Protein AF-A0A7S3LU37-F1 (afdb_monomer)

InterPro domains:
  IPR002680 Alternative oxidase [PF01786] (1-149)
  IPR002680 Alternative oxidase [PIRSF005229] (1-155)
  IPR002680 Alternative oxidase [PTHR31803] (1-165)
  IPR038659 Alternative oxidase superfamily [G3DSA:1.20.1260.140] (1-166)

Sequence (169 aa):
MVGGMVRHLNSLRRMKRDYGWIHTLLEEAENERMHLLTFLEYRQPSAMFRATVLLGQGVMFNSFLLAYMISPQFCHRFVGYLEEEAVKTYTRAVNDIDAGKLPSWEKMPVPAIGRKYWQLAEDSTMRDLLLAIRADEAHHREVNHVFGDFSRTRAEKGEETPNPFPPGY

Secondary structure (DSSP, 8-state):
-HHHHHHHHHHHHHT---TTHHHHHHHHHHHHHHHHHHHHHH-PPPHHHHHHHHHHHHHHHHHHHHHHHH-HHHHHHHHHHHHHHHHHHHHHHHHHHHTTS-TTTTTPBPPHHHHHHTT--TT-BHHHHHHHHHHHHHHHHHHHHHHHHHHHHTTTTT-----SSPTT-

Mean predicted aligned error: 3.94 Å

Nearest PDB structures (foldseek):
  3vv9-assembly1_A  TM=9.584E-01  e=3.367E-11  Trypanosoma brucei brucei
  6ixg-assembly1_A  TM=2.137E-01  e=7.105E+00  Homo sapiens

Structure (mmCIF, N/CA/C/O backbone):
data_AF-A0A7S3LU37-F1
#
_entry.id   AF-A0A7S3LU37-F1
#
loop_
_atom_site.group_PDB
_atom_site.id
_atom_site.type_symbol
_atom_site.label_atom_id
_atom_site.label_alt_id
_atom_site.label_comp_id
_atom_site.label_asym_id
_atom_site.label_entity_id
_atom_site.label_seq_id
_atom_site.pdbx_PDB_ins_code
_atom_site.Cartn_x
_atom_site.Cartn_y
_atom_site.Cartn_z
_atom_site.occupancy
_atom_site.B_iso_or_equiv
_atom_site.auth_seq_id
_a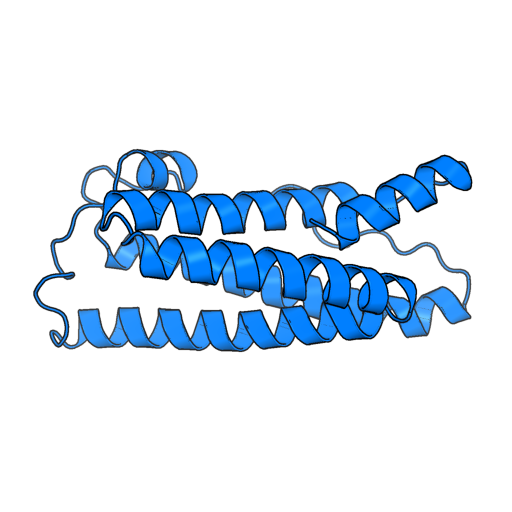tom_site.auth_comp_id
_atom_site.auth_asym_id
_atom_site.auth_atom_id
_atom_site.pdbx_PDB_model_num
ATOM 1 N N . MET A 1 1 ? 3.405 3.928 -6.533 1.00 96.19 1 MET A N 1
ATOM 2 C CA . MET A 1 1 ? 3.604 5.314 -7.061 1.00 96.19 1 MET A CA 1
ATOM 3 C C . MET A 1 1 ? 4.861 5.470 -7.925 1.00 96.19 1 MET A C 1
ATOM 5 O O . MET A 1 1 ? 4.733 5.633 -9.133 1.00 96.19 1 MET A O 1
ATOM 9 N N . VAL A 1 2 ? 6.077 5.427 -7.351 1.00 97.50 2 VAL A N 1
ATOM 10 C CA . VAL A 1 2 ? 7.342 5.664 -8.093 1.00 97.50 2 VAL A CA 1
ATOM 11 C C . VAL A 1 2 ? 7.486 4.745 -9.309 1.00 97.50 2 VAL A C 1
ATOM 13 O O . VAL A 1 2 ? 7.827 5.224 -10.388 1.00 97.50 2 VAL A O 1
ATOM 16 N N . GLY A 1 3 ? 7.166 3.454 -9.168 1.00 96.06 3 GLY A N 1
ATOM 17 C CA . GLY A 1 3 ? 7.200 2.519 -10.294 1.00 96.06 3 GLY A CA 1
ATOM 18 C C . GLY A 1 3 ? 6.272 2.940 -11.439 1.00 96.06 3 GLY A C 1
ATOM 19 O O . GLY A 1 3 ? 6.717 3.040 -12.581 1.00 96.06 3 GLY A O 1
ATOM 20 N N . GLY A 1 4 ? 5.023 3.308 -11.130 1.00 96.44 4 GLY A N 1
ATOM 21 C CA . GLY A 1 4 ? 4.070 3.845 -12.107 1.00 96.44 4 GLY A CA 1
ATOM 22 C C . GLY A 1 4 ? 4.592 5.105 -12.805 1.00 96.44 4 GLY A C 1
ATOM 23 O O . GLY A 1 4 ? 4.562 5.184 -14.031 1.00 96.44 4 GLY A O 1
ATOM 24 N N . MET A 1 5 ? 5.169 6.047 -12.050 1.00 98.12 5 MET A N 1
ATOM 25 C CA . MET A 1 5 ? 5.775 7.271 -12.593 1.00 98.12 5 MET A CA 1
ATOM 26 C C . MET A 1 5 ? 6.945 6.972 -13.546 1.00 98.12 5 MET A C 1
ATOM 28 O O . MET A 1 5 ? 6.981 7.480 -14.668 1.00 98.12 5 MET A O 1
ATOM 32 N N . VAL A 1 6 ? 7.904 6.137 -13.133 1.00 96.50 6 VAL A N 1
ATOM 33 C CA . VAL A 1 6 ? 9.084 5.805 -13.951 1.00 96.50 6 VAL A CA 1
ATOM 34 C C . VAL A 1 6 ? 8.671 5.084 -15.235 1.00 96.50 6 VAL A C 1
ATOM 36 O O . VAL A 1 6 ? 9.190 5.402 -16.311 1.00 96.50 6 VAL A O 1
ATOM 39 N N . ARG A 1 7 ? 7.719 4.148 -15.147 1.00 94.31 7 ARG A N 1
ATOM 40 C CA . ARG A 1 7 ? 7.170 3.432 -16.307 1.00 94.31 7 ARG A CA 1
ATOM 41 C C . ARG A 1 7 ? 6.400 4.354 -17.245 1.00 94.31 7 ARG A C 1
ATOM 43 O O . ARG A 1 7 ? 6.620 4.296 -18.452 1.00 94.31 7 ARG A O 1
ATOM 50 N N . HIS A 1 8 ? 5.590 5.260 -16.704 1.00 96.38 8 HIS A N 1
ATOM 51 C CA . HIS A 1 8 ? 4.877 6.276 -17.476 1.00 96.38 8 HIS A CA 1
ATOM 52 C C . HIS A 1 8 ? 5.840 7.140 -18.297 1.00 96.38 8 HIS A C 1
ATOM 54 O O . HIS A 1 8 ? 5.728 7.216 -19.521 1.00 96.38 8 HIS A O 1
ATOM 60 N N . LEU A 1 9 ? 6.873 7.696 -17.660 1.00 97.12 9 LEU A N 1
ATOM 61 C CA . LEU A 1 9 ? 7.893 8.486 -18.353 1.00 97.12 9 LEU A CA 1
ATOM 62 C C . LEU A 1 9 ? 8.711 7.653 -19.358 1.00 97.12 9 LEU A C 1
ATOM 64 O O . LEU A 1 9 ? 9.191 8.188 -20.359 1.00 97.12 9 LEU A O 1
ATOM 68 N N . ASN A 1 10 ? 8.906 6.352 -19.112 1.00 92.19 10 ASN A N 1
ATOM 69 C CA . ASN A 1 10 ? 9.567 5.441 -20.054 1.00 92.19 10 ASN A CA 1
ATOM 70 C C . ASN A 1 10 ? 8.712 5.200 -21.303 1.00 92.19 10 ASN A C 1
ATOM 72 O O . ASN A 1 10 ? 9.229 5.283 -22.417 1.00 92.19 10 ASN A O 1
ATOM 76 N N . SER A 1 11 ? 7.414 4.955 -21.112 1.00 93.00 11 SER A N 1
ATOM 77 C CA . SER A 1 11 ? 6.437 4.781 -22.187 1.00 93.00 11 SER A CA 1
ATOM 78 C C . SER A 1 11 ? 6.387 6.017 -23.084 1.00 93.00 11 SER A C 1
ATOM 80 O O . SER A 1 11 ? 6.539 5.881 -24.300 1.00 93.00 11 SER A O 1
ATOM 82 N N . LEU A 1 12 ? 6.303 7.213 -22.487 1.00 96.88 12 LEU A N 1
ATOM 83 C CA . LEU A 1 12 ? 6.305 8.480 -23.219 1.00 96.88 12 LEU A CA 1
ATOM 84 C C . LEU A 1 12 ? 7.591 8.673 -24.029 1.00 96.88 12 LEU A C 1
ATOM 86 O O . LEU A 1 12 ? 7.533 8.843 -25.241 1.00 96.88 12 LEU A O 1
ATOM 90 N N . ARG A 1 13 ? 8.773 8.588 -23.400 1.00 96.25 13 ARG A N 1
ATOM 91 C CA . ARG A 1 13 ? 10.041 8.896 -24.095 1.00 96.25 13 ARG A CA 1
ATOM 92 C C . ARG A 1 13 ? 10.415 7.892 -25.188 1.00 96.25 13 ARG A C 1
ATOM 94 O O . ARG A 1 13 ? 11.243 8.197 -26.037 1.00 96.25 13 ARG A O 1
ATOM 101 N N . ARG A 1 14 ? 9.860 6.676 -25.139 1.00 92.12 14 ARG A N 1
ATOM 102 C CA . ARG A 1 14 ? 10.112 5.613 -26.126 1.00 92.12 14 ARG A CA 1
ATOM 103 C C . ARG A 1 14 ? 8.966 5.430 -27.114 1.00 92.12 14 ARG A C 1
ATOM 105 O O . ARG A 1 14 ? 9.123 4.632 -28.032 1.00 92.12 14 ARG A O 1
ATOM 112 N N . MET A 1 15 ? 7.838 6.114 -26.914 1.00 94.00 15 MET A N 1
ATOM 113 C CA . MET A 1 15 ? 6.612 5.948 -27.700 1.00 94.00 15 MET A CA 1
ATOM 114 C C . MET A 1 15 ? 6.137 4.483 -27.749 1.00 94.00 15 MET A C 1
ATOM 116 O O . MET A 1 15 ? 5.761 3.970 -28.801 1.00 94.00 15 MET A O 1
ATOM 120 N N . LYS A 1 16 ? 6.192 3.781 -26.606 1.00 90.25 16 LYS A N 1
ATOM 121 C CA . LYS A 1 16 ? 5.830 2.355 -26.485 1.00 90.25 16 LYS A CA 1
ATOM 122 C C . LYS A 1 16 ? 4.665 2.142 -25.527 1.00 90.25 16 LYS A C 1
ATOM 124 O O . LYS A 1 16 ? 4.529 2.861 -24.540 1.00 90.25 16 LYS A O 1
ATOM 129 N N . ARG A 1 17 ? 3.854 1.114 -25.795 1.00 90.19 17 ARG A N 1
ATOM 130 C CA . ARG A 1 17 ? 2.811 0.636 -24.876 1.00 90.19 17 ARG A CA 1
ATOM 131 C C . ARG A 1 17 ? 3.437 0.120 -23.575 1.00 90.19 17 ARG A C 1
ATOM 133 O O . ARG A 1 17 ? 4.532 -0.435 -23.586 1.00 90.19 17 ARG A O 1
ATOM 140 N N . ASP A 1 18 ? 2.721 0.304 -22.469 1.00 91.19 18 ASP A N 1
ATOM 141 C CA . ASP A 1 18 ? 3.116 -0.193 -21.144 1.00 91.19 18 ASP A CA 1
ATOM 142 C C . ASP A 1 18 ? 2.468 -1.541 -20.778 1.00 91.19 18 ASP A C 1
ATOM 144 O O . ASP A 1 18 ? 3.021 -2.279 -19.969 1.00 91.19 18 ASP A O 1
ATOM 148 N N . TYR A 1 19 ? 1.344 -1.878 -21.418 1.00 90.50 19 TYR A N 1
ATOM 149 C CA . TYR A 1 19 ? 0.577 -3.111 -21.201 1.00 90.50 19 TYR A CA 1
ATOM 150 C C . TYR A 1 19 ? -0.019 -3.272 -19.789 1.00 90.50 19 TYR A C 1
ATOM 152 O O . TYR A 1 19 ? -0.116 -4.386 -19.285 1.00 90.50 19 TYR A O 1
ATOM 160 N N . GLY A 1 20 ? -0.463 -2.166 -19.180 1.00 92.00 20 GLY A N 1
ATOM 161 C CA . GLY A 1 20 ? -1.366 -2.171 -18.019 1.00 92.00 20 GLY A CA 1
ATOM 162 C C . GLY A 1 20 ? -0.698 -2.026 -16.651 1.00 92.00 20 GLY A C 1
ATOM 163 O O . GLY A 1 20 ? -1.395 -1.884 -15.653 1.00 92.00 20 GLY A O 1
ATOM 164 N N . TRP A 1 21 ? 0.630 -2.002 -16.579 1.00 93.31 21 TRP A N 1
ATOM 165 C CA . TRP A 1 21 ? 1.363 -1.913 -15.314 1.00 93.31 21 TRP A CA 1
ATOM 166 C C . TRP A 1 21 ? 1.276 -0.539 -14.646 1.00 93.31 21 TRP A C 1
ATOM 168 O O . TRP A 1 21 ? 1.235 -0.457 -13.423 1.00 93.31 21 TRP A O 1
ATOM 178 N N . ILE A 1 22 ? 1.243 0.552 -15.418 1.00 94.62 22 ILE A N 1
ATOM 179 C CA . ILE A 1 22 ? 1.121 1.910 -14.868 1.00 94.62 22 ILE A CA 1
ATOM 180 C C . ILE A 1 22 ? -0.163 2.034 -14.049 1.00 94.62 22 ILE A C 1
ATOM 182 O O . ILE A 1 22 ? -0.109 2.590 -12.959 1.00 94.62 22 ILE A O 1
ATOM 186 N N . HIS A 1 23 ? -1.289 1.517 -14.553 1.00 94.69 23 HIS A N 1
ATOM 187 C CA . HIS A 1 23 ? -2.569 1.596 -13.849 1.00 94.69 23 HIS A CA 1
ATOM 188 C C . HIS A 1 23 ? -2.494 0.871 -12.507 1.00 94.69 23 HIS A C 1
ATOM 190 O O . HIS A 1 23 ? -2.684 1.502 -11.477 1.00 94.69 23 HIS A O 1
ATOM 196 N N . THR A 1 24 ? -2.104 -0.405 -12.515 1.00 95.44 24 THR A N 1
ATOM 197 C CA . THR A 1 24 ? -1.994 -1.225 -11.301 1.00 95.44 24 THR A CA 1
ATOM 198 C C . THR A 1 24 ? -1.070 -0.601 -10.252 1.00 95.44 24 THR A C 1
ATOM 200 O O . THR A 1 24 ? -1.433 -0.523 -9.089 1.00 95.44 24 THR A O 1
ATOM 203 N N . LEU A 1 25 ? 0.090 -0.054 -10.641 1.00 96.12 25 LEU A N 1
ATOM 204 C CA . LEU A 1 25 ? 1.022 0.568 -9.683 1.00 96.12 25 LEU A CA 1
ATOM 205 C C . LEU A 1 25 ? 0.568 1.932 -9.132 1.00 96.12 25 LEU A C 1
ATOM 207 O O . LEU A 1 25 ? 1.154 2.441 -8.164 1.00 96.12 25 LEU A O 1
ATOM 211 N N . LEU A 1 26 ? -0.373 2.592 -9.807 1.00 97.00 26 LEU A N 1
ATOM 212 C CA . LEU A 1 26 ? -1.007 3.815 -9.316 1.00 97.00 26 LEU A CA 1
ATOM 213 C C . LEU A 1 26 ? -2.229 3.489 -8.457 1.00 97.00 26 LEU A C 1
ATOM 215 O O . LEU A 1 26 ? -2.436 4.167 -7.457 1.00 97.00 26 LEU A O 1
ATOM 219 N N . GLU A 1 27 ? -2.966 2.439 -8.809 1.00 96.25 27 GLU A N 1
ATOM 220 C CA . GLU A 1 27 ? -4.076 1.880 -8.036 1.00 96.25 27 GLU A CA 1
ATOM 221 C C . GLU A 1 27 ? -3.603 1.354 -6.676 1.00 96.25 27 GLU A C 1
ATOM 223 O O . GLU A 1 27 ? -4.127 1.797 -5.663 1.00 96.25 27 GLU A O 1
ATOM 228 N N . GLU A 1 28 ? -2.525 0.563 -6.630 1.00 97.44 28 GLU A N 1
ATOM 229 C CA . GLU A 1 28 ? -1.854 0.150 -5.383 1.00 97.44 28 GLU A CA 1
ATOM 230 C C . GLU A 1 28 ? -1.499 1.371 -4.518 1.00 97.44 28 GLU A C 1
ATOM 232 O O . GLU A 1 28 ? -1.827 1.455 -3.340 1.00 97.44 28 GLU A O 1
ATOM 237 N N . ALA A 1 29 ? -0.903 2.405 -5.122 1.00 98.12 29 ALA A N 1
ATOM 238 C CA . ALA A 1 29 ? -0.531 3.615 -4.388 1.00 98.12 29 ALA A CA 1
ATOM 239 C C . ALA A 1 29 ? -1.734 4.392 -3.835 1.00 98.12 29 ALA A C 1
ATOM 241 O O . ALA A 1 29 ? -1.614 5.100 -2.832 1.00 98.12 29 ALA A O 1
ATOM 242 N N . GLU A 1 30 ? -2.866 4.336 -4.533 1.00 97.81 30 GLU A N 1
ATOM 243 C CA . GLU A 1 30 ? -4.117 4.906 -4.062 1.00 97.81 30 GLU A CA 1
ATOM 244 C C . GLU A 1 30 ? -4.709 4.069 -2.930 1.00 97.81 30 GLU A C 1
ATOM 246 O O . GLU A 1 30 ? -5.120 4.651 -1.926 1.00 97.81 30 GLU A O 1
ATOM 251 N N . ASN A 1 31 ? -4.702 2.745 -3.064 1.00 97.94 31 ASN A N 1
ATOM 252 C CA . ASN A 1 31 ? -5.198 1.810 -2.065 1.00 97.94 31 ASN A CA 1
ATOM 253 C C . ASN A 1 31 ? -4.458 1.977 -0.724 1.00 97.94 31 ASN A C 1
ATOM 255 O O . ASN A 1 31 ? -5.090 2.294 0.283 1.00 97.94 31 ASN A O 1
ATOM 259 N N . GLU A 1 32 ? -3.124 1.981 -0.739 1.00 98.44 32 GLU A N 1
ATOM 260 C CA . GLU A 1 32 ? -2.277 2.265 0.434 1.00 98.44 32 GLU A CA 1
ATOM 261 C C . GLU A 1 32 ? -2.599 3.622 1.089 1.00 98.44 32 GLU A C 1
ATOM 263 O O . GLU A 1 32 ? -2.661 3.792 2.313 1.00 98.44 32 GLU A O 1
ATOM 268 N N . ARG A 1 33 ? -2.866 4.647 0.269 1.00 98.38 33 ARG A N 1
ATOM 269 C CA . ARG A 1 33 ? -3.284 5.964 0.773 1.00 98.38 33 ARG A CA 1
ATOM 270 C C . ARG A 1 33 ? -4.662 5.891 1.435 1.00 98.38 33 ARG A C 1
ATOM 272 O O . ARG A 1 33 ? -4.901 6.616 2.403 1.00 98.38 33 ARG A O 1
ATOM 279 N N . MET A 1 34 ? -5.569 5.059 0.933 1.00 98.50 34 MET A N 1
ATOM 280 C CA . MET A 1 34 ? -6.887 4.851 1.532 1.00 98.50 34 MET A CA 1
ATOM 281 C C . MET A 1 34 ? -6.809 4.101 2.863 1.00 98.50 34 MET A C 1
ATOM 283 O O . MET A 1 34 ? -7.582 4.435 3.768 1.00 98.50 34 MET A O 1
ATOM 287 N N . HIS A 1 35 ? -5.835 3.204 3.052 1.00 98.50 35 HIS A N 1
ATOM 288 C CA . HIS A 1 35 ? -5.531 2.626 4.369 1.00 98.50 35 HIS A CA 1
ATOM 289 C C . HIS A 1 35 ? -5.154 3.729 5.356 1.00 98.50 35 HIS A C 1
ATOM 291 O O . HIS A 1 35 ? -5.800 3.887 6.394 1.00 98.50 35 HIS A O 1
ATOM 297 N N . LEU A 1 36 ? -4.168 4.561 4.995 1.00 98.12 36 LEU A N 1
ATOM 298 C CA . LEU A 1 36 ? -3.715 5.682 5.822 1.00 98.12 36 LEU A CA 1
ATOM 299 C C . LEU A 1 36 ? -4.872 6.612 6.204 1.00 98.12 36 LEU A C 1
ATOM 301 O O . LEU A 1 36 ? -5.053 6.921 7.382 1.00 98.12 36 LEU A O 1
ATOM 305 N N . LEU A 1 37 ? -5.649 7.077 5.221 1.00 98.12 37 LEU A N 1
ATOM 306 C CA . LEU A 1 37 ? -6.750 8.007 5.474 1.00 98.12 37 LEU A CA 1
ATOM 307 C C . LEU A 1 37 ? -7.838 7.386 6.353 1.00 98.12 37 LEU A C 1
ATOM 309 O O . LEU A 1 37 ? -8.399 8.082 7.195 1.00 98.12 37 LEU A O 1
ATOM 313 N N . THR A 1 38 ? -8.095 6.085 6.215 1.00 98.38 38 THR A N 1
ATOM 314 C CA . THR A 1 38 ? -9.034 5.377 7.090 1.00 98.38 38 THR A CA 1
ATOM 315 C C . THR A 1 38 ? -8.518 5.311 8.525 1.00 98.38 38 THR A C 1
ATOM 317 O O . THR A 1 38 ? -9.268 5.601 9.456 1.00 98.38 38 THR A O 1
ATOM 320 N N . PHE A 1 39 ? -7.233 5.013 8.735 1.00 98.06 39 PHE A N 1
ATOM 321 C CA . PHE A 1 39 ? -6.666 4.960 10.085 1.00 98.06 39 PHE A CA 1
ATOM 322 C C . PHE A 1 39 ? -6.550 6.333 10.766 1.00 98.06 39 PHE A C 1
ATOM 324 O O . PHE A 1 39 ? -6.640 6.420 11.995 1.00 98.06 39 PHE A O 1
ATOM 331 N N . LEU A 1 40 ? -6.426 7.419 9.999 1.00 97.50 40 LEU A N 1
ATOM 332 C CA . LEU A 1 40 ? -6.427 8.783 10.540 1.00 97.50 40 LEU A CA 1
ATOM 333 C C . LEU A 1 40 ? -7.766 9.180 11.180 1.00 97.50 40 LEU A C 1
ATOM 335 O O . LEU A 1 40 ? -7.764 9.965 12.133 1.00 97.50 40 LEU A O 1
ATOM 339 N N . GLU A 1 41 ? -8.886 8.614 10.722 1.00 97.50 41 GLU A N 1
ATOM 340 C CA . GLU A 1 41 ? -10.202 8.835 11.339 1.00 97.50 41 GLU A CA 1
ATOM 341 C C . GLU A 1 41 ? -10.284 8.244 12.754 1.00 97.50 41 GLU A C 1
ATOM 343 O O . GLU A 1 41 ? -10.987 8.778 13.610 1.00 97.50 41 GLU A O 1
ATOM 348 N N . TYR A 1 42 ? -9.517 7.188 13.046 1.00 96.38 42 TYR A N 1
ATOM 349 C CA . TYR A 1 42 ? -9.434 6.629 14.397 1.00 96.38 42 TYR A CA 1
ATOM 350 C C . TYR A 1 42 ? -8.504 7.427 15.309 1.00 96.38 42 TYR A C 1
ATOM 352 O O . TYR A 1 42 ? -8.775 7.583 16.503 1.00 96.38 42 TYR A O 1
ATOM 360 N N . ARG A 1 43 ? -7.378 7.919 14.779 1.00 95.88 43 ARG A N 1
ATOM 361 C CA . ARG A 1 43 ? -6.398 8.647 15.588 1.00 95.88 43 ARG A CA 1
ATOM 362 C C . ARG A 1 43 ? -5.619 9.673 14.777 1.00 95.88 43 ARG A C 1
ATOM 364 O O . ARG A 1 43 ? -4.782 9.343 13.945 1.00 95.88 43 ARG A O 1
ATOM 371 N N . GLN A 1 44 ? -5.777 10.937 15.164 1.00 96.38 44 GLN A N 1
ATOM 372 C CA . GLN A 1 44 ? -4.959 12.023 14.628 1.00 96.38 44 GLN A CA 1
ATOM 373 C C . GLN A 1 44 ? -3.510 11.966 15.153 1.00 96.38 44 GLN A C 1
ATOM 375 O O . GLN A 1 44 ? -3.303 11.859 16.366 1.00 96.38 44 GLN A O 1
ATOM 380 N N . PRO A 1 45 ? -2.489 12.064 14.288 1.00 96.69 45 PRO A N 1
ATOM 381 C CA . PRO A 1 45 ? -1.095 11.940 14.689 1.00 96.69 45 PRO A CA 1
ATOM 382 C C . PRO A 1 45 ? -0.583 13.191 15.410 1.00 96.69 45 PRO A C 1
ATOM 384 O O . PRO A 1 45 ? -1.015 14.313 15.143 1.00 96.69 45 PRO A O 1
ATOM 387 N N . SER A 1 46 ? 0.402 13.010 16.292 1.00 97.88 46 SER A N 1
ATOM 388 C CA . SER A 1 46 ? 1.107 14.123 16.938 1.00 97.88 46 SER A CA 1
ATOM 389 C C . SER A 1 46 ? 2.014 14.871 15.952 1.00 97.88 46 SER A C 1
ATOM 391 O O . SER A 1 46 ? 2.400 14.338 14.910 1.00 97.88 46 SER A O 1
ATOM 393 N N . ALA A 1 47 ? 2.416 16.100 16.293 1.00 98.12 47 ALA A N 1
ATOM 394 C CA . ALA A 1 47 ? 3.368 16.870 15.486 1.00 98.12 47 ALA A CA 1
ATOM 395 C C . ALA A 1 47 ? 4.699 16.122 15.281 1.00 98.12 47 ALA A C 1
ATOM 397 O O . ALA A 1 47 ? 5.236 16.117 14.176 1.00 98.12 47 ALA A O 1
ATOM 398 N N . MET A 1 48 ? 5.181 15.427 16.318 1.00 98.00 48 MET A N 1
ATOM 399 C CA . MET A 1 48 ? 6.377 14.586 16.238 1.00 98.00 48 MET A CA 1
ATOM 400 C C . MET A 1 48 ? 6.202 13.458 15.216 1.00 98.00 48 MET A C 1
ATOM 402 O O . MET A 1 48 ? 7.047 13.298 14.343 1.00 98.00 48 MET A O 1
ATOM 406 N N . PHE A 1 49 ? 5.084 12.725 15.267 1.00 97.38 49 PHE A N 1
ATOM 407 C CA . PHE A 1 49 ? 4.817 11.654 14.306 1.00 97.38 49 PHE A CA 1
ATOM 408 C C . PHE A 1 49 ? 4.737 12.189 12.871 1.00 97.38 49 PHE A C 1
ATOM 410 O O . PHE A 1 49 ? 5.335 11.621 11.962 1.00 97.38 49 PHE A O 1
ATOM 417 N N . ARG A 1 50 ? 4.065 13.329 12.661 1.00 97.88 50 ARG A N 1
ATOM 418 C CA . ARG A 1 50 ? 3.987 13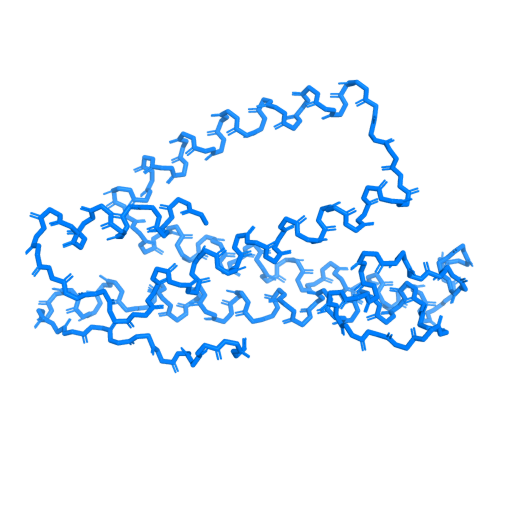.985 11.343 1.00 97.88 50 ARG A CA 1
ATOM 419 C C . ARG A 1 50 ? 5.369 14.384 10.815 1.00 97.88 50 ARG A C 1
ATOM 421 O O . ARG A 1 50 ? 5.630 14.208 9.629 1.00 97.88 50 ARG A O 1
ATOM 428 N N . ALA A 1 51 ? 6.257 14.880 11.680 1.00 98.25 51 ALA A N 1
ATOM 429 C CA . ALA A 1 51 ? 7.637 15.186 11.310 1.00 98.25 51 ALA A CA 1
ATOM 430 C C . ALA A 1 51 ? 8.417 13.920 10.913 1.00 98.25 51 ALA A C 1
ATOM 432 O O . ALA A 1 51 ? 9.131 13.935 9.911 1.00 98.25 51 ALA A O 1
ATOM 433 N N . THR A 1 52 ? 8.233 12.808 11.635 1.00 98.31 52 THR A N 1
ATOM 434 C CA . THR A 1 52 ? 8.822 11.509 11.273 1.00 98.31 52 THR A CA 1
ATOM 435 C C . THR A 1 52 ? 8.318 11.011 9.921 1.00 98.31 52 THR A C 1
ATOM 437 O O . THR A 1 52 ? 9.126 10.562 9.115 1.00 98.31 52 THR A O 1
ATOM 440 N N . VAL A 1 53 ? 7.018 11.134 9.633 1.00 97.75 53 VAL A N 1
ATOM 441 C CA . VAL A 1 53 ? 6.453 10.776 8.320 1.00 97.75 53 VAL A CA 1
ATOM 442 C C . VAL A 1 53 ? 7.065 11.631 7.210 1.00 97.75 53 VAL A C 1
ATOM 444 O O . VAL A 1 53 ? 7.465 11.089 6.186 1.00 97.75 53 VAL A O 1
ATOM 447 N N . LEU A 1 54 ? 7.211 12.946 7.417 1.00 98.31 54 LEU A N 1
ATOM 448 C CA . LEU A 1 54 ? 7.830 13.837 6.429 1.00 98.31 54 LEU A CA 1
ATOM 449 C C . LEU A 1 54 ? 9.293 13.460 6.149 1.00 98.31 54 LEU A C 1
ATOM 451 O O . LEU A 1 54 ? 9.705 13.397 4.990 1.00 98.31 54 LEU A O 1
ATOM 455 N N . LEU A 1 55 ? 10.068 13.173 7.199 1.00 98.25 55 LEU A N 1
ATOM 456 C CA . LEU A 1 55 ? 11.450 12.713 7.066 1.00 98.25 55 LEU A CA 1
ATOM 457 C C . LEU A 1 55 ? 11.519 11.356 6.352 1.00 98.25 55 LEU A C 1
ATOM 459 O O . LEU A 1 55 ? 12.294 11.194 5.411 1.00 98.25 55 LEU A O 1
ATOM 463 N N . GLY A 1 56 ? 10.683 10.404 6.773 1.00 98.12 56 GLY A N 1
ATOM 464 C CA . GLY A 1 56 ? 10.578 9.077 6.173 1.00 98.12 56 GLY A CA 1
ATOM 465 C C . GLY A 1 56 ? 10.227 9.155 4.691 1.00 98.12 56 GLY A C 1
ATOM 466 O O . GLY A 1 56 ? 10.895 8.523 3.881 1.00 98.12 56 GLY A O 1
ATOM 467 N N . GLN A 1 57 ? 9.267 10.002 4.313 1.00 98.06 57 GLN A N 1
ATOM 468 C CA . GLN A 1 57 ? 8.918 10.258 2.917 1.00 98.06 57 GLN A CA 1
ATOM 469 C C . GLN A 1 57 ? 10.105 10.835 2.140 1.00 98.06 57 GLN A C 1
ATOM 471 O O . GLN A 1 57 ? 10.398 10.361 1.045 1.00 98.06 57 GLN A O 1
ATOM 476 N N . GLY A 1 58 ? 10.816 11.818 2.702 1.00 97.69 58 GLY A N 1
ATOM 477 C CA . GLY A 1 58 ? 12.002 12.405 2.075 1.00 97.69 58 GLY A CA 1
ATOM 478 C C . GLY A 1 58 ? 13.097 11.372 1.798 1.00 97.69 58 GLY A C 1
ATOM 479 O O . GLY A 1 58 ? 13.653 11.348 0.702 1.00 97.69 58 GLY A O 1
ATOM 480 N N . VAL A 1 59 ? 13.375 10.483 2.752 1.00 98.31 59 VAL A N 1
ATOM 481 C CA . VAL A 1 59 ? 14.383 9.425 2.587 1.00 98.31 59 VAL A CA 1
ATOM 482 C C . VAL A 1 59 ? 13.891 8.336 1.634 1.00 98.31 59 VAL A C 1
ATOM 484 O O . VAL A 1 59 ? 14.559 8.055 0.640 1.00 98.31 59 VAL A O 1
ATOM 487 N N . MET A 1 60 ? 12.721 7.750 1.903 1.00 97.75 60 MET A N 1
ATOM 488 C CA . MET A 1 60 ? 12.202 6.591 1.172 1.00 97.75 60 MET A CA 1
ATOM 489 C C . MET A 1 60 ? 11.847 6.917 -0.274 1.00 97.75 60 MET A C 1
ATOM 491 O O . MET A 1 60 ? 12.156 6.125 -1.155 1.00 97.75 60 MET A O 1
ATOM 495 N N . PHE A 1 61 ? 11.249 8.079 -0.558 1.00 98.25 61 PHE A N 1
ATOM 496 C CA . PHE A 1 61 ? 10.926 8.453 -1.937 1.00 98.25 61 PHE A CA 1
ATOM 497 C C . PHE A 1 61 ? 12.190 8.538 -2.798 1.00 98.25 61 PHE A C 1
ATOM 499 O O . PHE A 1 61 ? 12.248 7.951 -3.878 1.00 98.25 61 PHE A O 1
ATOM 506 N N . ASN A 1 62 ? 13.217 9.241 -2.309 1.00 98.19 62 ASN A N 1
ATOM 507 C CA . ASN A 1 62 ? 14.452 9.448 -3.059 1.00 98.19 62 ASN A CA 1
ATOM 508 C C . ASN A 1 62 ? 15.272 8.156 -3.180 1.00 98.19 62 ASN A C 1
ATOM 510 O O . ASN A 1 62 ? 15.741 7.836 -4.273 1.00 98.19 62 ASN A O 1
ATOM 514 N N . SER A 1 63 ? 15.419 7.387 -2.095 1.00 98.12 63 SER A N 1
ATOM 515 C CA . SER A 1 63 ? 16.157 6.120 -2.132 1.00 98.12 63 SER A CA 1
ATOM 516 C C . SER A 1 63 ? 15.465 5.088 -3.023 1.00 98.12 63 SER A C 1
ATOM 518 O O . SER A 1 63 ? 16.127 4.454 -3.844 1.00 98.12 63 SER A O 1
ATOM 520 N N . PHE A 1 64 ? 14.136 4.970 -2.939 1.00 97.88 64 PHE A N 1
ATOM 521 C CA . PHE A 1 64 ? 13.367 4.039 -3.756 1.00 97.88 64 PHE A CA 1
ATOM 522 C C . PHE A 1 64 ? 13.335 4.459 -5.227 1.00 97.88 64 PHE A C 1
ATOM 524 O O . PHE A 1 64 ? 13.432 3.600 -6.094 1.00 97.88 64 PHE A O 1
ATOM 531 N N . LEU A 1 65 ? 13.278 5.760 -5.542 1.00 98.25 65 LEU A N 1
ATOM 532 C CA . LEU A 1 65 ? 13.413 6.255 -6.918 1.00 98.25 65 LEU A CA 1
ATOM 533 C C . LEU A 1 65 ? 14.763 5.876 -7.532 1.00 98.25 65 LEU A C 1
ATOM 535 O O . LEU A 1 65 ? 14.799 5.343 -8.642 1.00 98.25 65 LEU A O 1
ATOM 539 N N . LEU A 1 66 ? 15.862 6.117 -6.813 1.00 98.00 66 LEU A N 1
ATOM 540 C CA . LEU A 1 66 ? 17.199 5.727 -7.263 1.00 98.00 66 LEU A CA 1
ATOM 541 C C . LEU A 1 66 ? 17.302 4.207 -7.435 1.00 98.00 66 LEU A C 1
ATOM 543 O O . LEU A 1 66 ? 17.748 3.739 -8.483 1.00 98.00 66 LEU A O 1
ATOM 547 N N . ALA A 1 67 ? 16.824 3.437 -6.455 1.00 97.44 67 ALA A N 1
ATOM 548 C CA . ALA A 1 67 ? 16.809 1.981 -6.521 1.00 97.44 67 ALA A CA 1
ATOM 549 C C . ALA A 1 67 ? 15.979 1.468 -7.707 1.00 97.44 67 ALA A C 1
ATOM 551 O O . ALA A 1 67 ? 16.445 0.591 -8.427 1.00 97.44 67 ALA A O 1
ATOM 552 N N . TYR A 1 68 ? 14.808 2.053 -7.978 1.00 96.06 68 TYR A N 1
ATOM 553 C CA . TYR A 1 68 ? 13.930 1.633 -9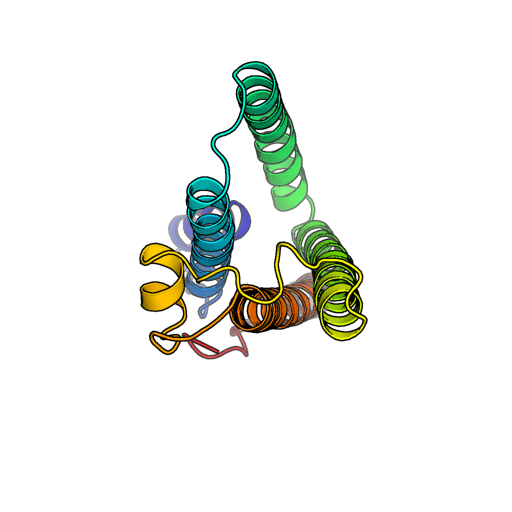.072 1.00 96.06 68 TYR A CA 1
ATOM 554 C C . TYR A 1 68 ? 14.539 1.938 -10.444 1.00 96.06 68 TYR A C 1
ATOM 556 O O . TYR A 1 68 ? 14.357 1.171 -11.384 1.00 96.06 68 TYR A O 1
ATOM 564 N N . MET A 1 69 ? 15.296 3.032 -10.580 1.00 93.00 69 MET A N 1
ATOM 565 C CA . MET A 1 69 ? 16.034 3.317 -11.817 1.00 93.00 69 MET A CA 1
ATOM 566 C C . MET A 1 69 ? 17.183 2.329 -12.064 1.00 93.00 69 MET A C 1
ATOM 568 O O . MET A 1 69 ? 17.495 2.059 -13.222 1.00 93.00 69 MET A O 1
ATOM 572 N N . ILE A 1 70 ? 17.796 1.795 -11.002 1.00 94.25 70 ILE A N 1
ATOM 573 C CA . ILE A 1 70 ? 18.899 0.824 -11.087 1.00 94.25 70 ILE A CA 1
ATOM 574 C C . ILE A 1 70 ? 18.365 -0.601 -11.282 1.00 94.25 70 ILE A C 1
ATOM 576 O O . ILE A 1 70 ? 18.833 -1.329 -12.153 1.00 94.25 70 ILE A O 1
ATOM 580 N N . SER A 1 71 ? 17.394 -1.011 -10.465 1.00 93.94 71 SER A N 1
ATOM 581 C CA . SER A 1 71 ? 16.828 -2.357 -10.447 1.00 93.94 71 SER A CA 1
ATOM 582 C C . SER A 1 71 ? 15.351 -2.333 -10.026 1.00 93.94 71 SER A C 1
ATOM 584 O O . SER A 1 71 ? 15.029 -2.496 -8.844 1.00 93.94 71 SER A O 1
ATOM 586 N N . PRO A 1 72 ? 14.420 -2.209 -10.993 1.00 93.38 72 PRO A N 1
ATOM 587 C CA . PRO A 1 72 ? 12.990 -2.385 -10.739 1.00 93.38 72 PRO A CA 1
ATOM 588 C C . PRO A 1 72 ? 12.681 -3.746 -10.105 1.00 93.38 72 PRO A C 1
ATOM 590 O O . PRO A 1 72 ? 11.788 -3.853 -9.270 1.00 93.38 72 PRO A O 1
ATOM 593 N N . GLN A 1 73 ? 13.452 -4.777 -10.472 1.00 91.94 73 GLN A N 1
ATOM 594 C CA . GLN A 1 73 ? 13.314 -6.130 -9.939 1.00 91.94 73 GLN A CA 1
ATOM 595 C C . GLN A 1 73 ? 13.460 -6.160 -8.421 1.00 91.94 73 GLN A C 1
ATOM 597 O O . GLN A 1 73 ? 12.630 -6.735 -7.717 1.00 91.94 73 GLN A O 1
ATOM 602 N N . PHE A 1 74 ? 14.543 -5.551 -7.932 1.00 95.00 74 PHE A N 1
ATOM 603 C CA . PHE A 1 74 ? 14.826 -5.480 -6.510 1.00 95.00 74 PHE A CA 1
ATOM 604 C C . PHE A 1 74 ? 13.697 -4.752 -5.786 1.00 95.00 74 PHE A C 1
ATOM 606 O O . PHE A 1 74 ? 13.202 -5.260 -4.788 1.00 95.00 74 PHE A O 1
ATOM 613 N N . CYS A 1 75 ? 13.246 -3.616 -6.321 1.00 97.31 75 CYS A N 1
ATOM 614 C CA . CYS A 1 75 ? 12.153 -2.845 -5.740 1.00 97.31 75 CYS A CA 1
ATOM 615 C C . CYS A 1 75 ? 10.851 -3.645 -5.640 1.00 97.31 75 CYS A C 1
ATOM 617 O O . CYS A 1 75 ? 10.246 -3.662 -4.575 1.00 97.31 75 CYS A O 1
ATOM 619 N N . HIS A 1 76 ? 10.441 -4.337 -6.705 1.00 97.00 76 HIS A N 1
ATOM 620 C CA . HIS A 1 76 ? 9.230 -5.161 -6.677 1.00 97.00 76 HIS A CA 1
ATOM 621 C C . HIS A 1 76 ? 9.368 -6.350 -5.723 1.00 97.00 76 HIS A C 1
ATOM 623 O O . HIS A 1 76 ? 8.456 -6.638 -4.957 1.00 97.00 76 HIS A O 1
ATOM 629 N N . ARG A 1 77 ? 10.533 -7.006 -5.672 1.00 97.12 77 ARG A N 1
ATOM 630 C CA . ARG A 1 77 ? 10.761 -8.078 -4.694 1.00 97.12 77 ARG A CA 1
ATOM 631 C C . ARG A 1 77 ? 10.755 -7.558 -3.254 1.00 97.12 77 ARG A C 1
ATOM 633 O O . ARG A 1 77 ? 10.205 -8.219 -2.382 1.00 97.12 77 ARG A O 1
ATOM 640 N N . PHE A 1 78 ? 11.352 -6.393 -3.022 1.00 98.12 78 PHE A N 1
ATOM 641 C CA . PHE A 1 78 ? 11.371 -5.725 -1.726 1.00 98.12 78 PHE A CA 1
ATOM 642 C C . PHE A 1 78 ? 9.956 -5.379 -1.254 1.00 98.12 78 PHE A C 1
ATOM 644 O O . PHE A 1 78 ? 9.611 -5.733 -0.134 1.00 98.12 78 PHE A O 1
ATOM 651 N N . VAL A 1 79 ? 9.133 -4.764 -2.113 1.00 98.44 79 VAL A N 1
ATOM 652 C CA . VAL A 1 79 ? 7.724 -4.471 -1.799 1.00 98.44 79 VAL A CA 1
ATOM 653 C C . VAL A 1 79 ? 6.953 -5.762 -1.539 1.00 98.44 79 VAL A C 1
ATOM 655 O O . VAL A 1 79 ? 6.337 -5.872 -0.493 1.00 98.44 79 VAL A O 1
ATOM 658 N N . GLY A 1 80 ? 7.090 -6.793 -2.381 1.00 98.25 80 GLY A N 1
ATOM 659 C CA . GLY A 1 80 ? 6.436 -8.087 -2.136 1.00 98.25 80 GLY A CA 1
ATOM 660 C C . GLY A 1 80 ? 6.728 -8.661 -0.740 1.00 98.25 80 GLY A C 1
ATOM 661 O O . GLY A 1 80 ? 5.816 -9.121 -0.059 1.00 98.25 80 GLY A O 1
ATOM 662 N N . TYR A 1 81 ? 7.972 -8.546 -0.260 1.00 98.69 81 TYR A N 1
ATOM 663 C CA . TYR A 1 81 ? 8.318 -8.944 1.109 1.00 98.69 81 TYR A CA 1
ATOM 664 C C . TYR A 1 81 ? 7.770 -8.011 2.200 1.00 98.69 81 TYR A C 1
ATOM 666 O O . TYR A 1 81 ? 7.477 -8.493 3.292 1.00 98.69 81 TYR A O 1
ATOM 674 N N . LEU A 1 82 ? 7.617 -6.707 1.943 1.00 98.56 82 LEU A N 1
ATOM 675 C CA . LEU A 1 82 ? 6.900 -5.822 2.869 1.00 98.56 82 LEU A CA 1
ATOM 676 C C . LEU A 1 82 ? 5.443 -6.266 3.014 1.00 98.56 82 LEU A C 1
ATOM 678 O O . LEU A 1 82 ? 4.961 -6.396 4.139 1.00 98.56 82 LEU A O 1
ATOM 682 N N . GLU A 1 83 ? 4.795 -6.608 1.904 1.00 98.50 83 GLU A N 1
ATOM 683 C CA . GLU A 1 83 ? 3.396 -7.030 1.924 1.00 98.50 83 GLU A CA 1
ATOM 684 C C . GLU A 1 83 ? 3.199 -8.418 2.543 1.00 98.50 83 GLU A C 1
ATOM 686 O O . GLU A 1 83 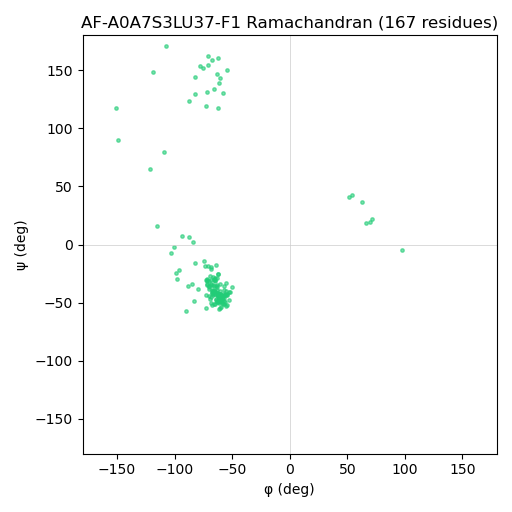? 2.192 -8.679 3.203 1.00 98.50 83 GLU A O 1
ATOM 691 N N . GLU A 1 84 ? 4.186 -9.316 2.448 1.00 98.69 84 GLU A N 1
ATOM 692 C CA . GLU A 1 84 ? 4.193 -10.536 3.264 1.00 98.69 84 GLU A CA 1
ATOM 693 C C . GLU A 1 84 ? 4.116 -10.226 4.768 1.00 98.69 84 GLU A C 1
ATOM 695 O O . GLU A 1 84 ? 3.370 -10.886 5.501 1.00 98.69 84 GLU A O 1
ATOM 700 N N . GLU A 1 85 ? 4.878 -9.238 5.240 1.00 98.81 85 GLU A N 1
ATOM 701 C CA . GLU A 1 85 ? 4.859 -8.813 6.642 1.00 98.81 85 GLU A CA 1
ATOM 702 C C . GLU A 1 85 ? 3.572 -8.060 7.005 1.00 98.81 85 GLU A C 1
ATOM 704 O O . GLU A 1 85 ? 3.050 -8.240 8.113 1.00 98.81 85 GLU A O 1
ATOM 709 N N . ALA A 1 86 ? 3.000 -7.290 6.077 1.00 98.62 86 ALA A N 1
ATOM 710 C CA . ALA A 1 86 ? 1.704 -6.642 6.257 1.00 98.62 86 ALA A CA 1
ATOM 711 C C . ALA A 1 86 ? 0.588 -7.688 6.445 1.00 98.62 86 ALA A C 1
ATOM 713 O O . ALA A 1 86 ? -0.126 -7.669 7.454 1.00 98.62 86 ALA A O 1
ATOM 714 N N . VAL A 1 87 ? 0.518 -8.702 5.573 1.00 98.75 87 VAL A N 1
ATOM 715 C CA . VAL A 1 87 ? -0.446 -9.812 5.689 1.00 98.75 87 VAL A CA 1
ATOM 716 C C . VAL A 1 87 ? -0.307 -10.548 7.027 1.00 98.75 87 VAL A C 1
ATOM 718 O O . VAL A 1 87 ? -1.318 -10.866 7.670 1.00 98.75 87 VAL A O 1
ATOM 721 N N . LYS A 1 88 ? 0.927 -10.812 7.484 1.00 98.75 88 LYS A N 1
ATOM 722 C CA . LYS A 1 88 ? 1.189 -11.424 8.803 1.00 98.75 88 LYS A CA 1
ATOM 723 C C . LYS A 1 88 ? 0.684 -10.531 9.937 1.00 98.75 88 LYS A C 1
ATOM 725 O O . LYS A 1 88 ? 0.022 -11.024 10.855 1.00 98.75 88 LYS A O 1
ATOM 730 N N . THR A 1 89 ? 0.951 -9.231 9.860 1.00 98.69 89 THR A N 1
ATOM 731 C CA . THR A 1 89 ? 0.562 -8.243 10.874 1.00 98.69 89 THR A CA 1
ATOM 732 C C . THR A 1 89 ? -0.955 -8.142 11.009 1.00 98.69 89 THR A C 1
ATOM 734 O O . THR A 1 89 ? -1.480 -8.290 12.115 1.00 98.69 89 THR A O 1
ATOM 737 N N . TYR A 1 90 ? -1.683 -7.991 9.901 1.00 98.62 90 TYR A N 1
ATOM 738 C CA . TYR A 1 90 ? -3.145 -7.922 9.940 1.00 98.62 90 TYR A CA 1
ATOM 739 C C . TYR A 1 90 ? -3.787 -9.250 10.342 1.00 98.62 90 TYR A C 1
ATOM 741 O O . TYR A 1 90 ? -4.762 -9.260 11.092 1.00 98.62 90 TYR A O 1
ATOM 749 N N . THR A 1 91 ? -3.210 -10.386 9.937 1.00 98.69 91 THR A N 1
ATOM 750 C CA . THR A 1 91 ? -3.662 -11.703 10.418 1.00 98.69 91 THR A CA 1
ATOM 751 C C . THR A 1 91 ? -3.537 -11.813 11.932 1.00 98.69 91 THR A C 1
ATOM 753 O O . THR A 1 91 ? -4.462 -12.276 12.596 1.00 98.69 91 THR A O 1
ATOM 756 N N . ARG A 1 92 ? -2.417 -11.354 12.500 1.00 98.56 92 ARG A N 1
ATOM 757 C CA . ARG A 1 92 ? -2.234 -11.330 13.951 1.00 98.56 92 ARG A CA 1
ATOM 758 C C . ARG A 1 92 ? -3.254 -10.423 14.636 1.00 98.56 92 ARG A C 1
ATOM 760 O O . ARG A 1 92 ? -3.825 -10.840 15.635 1.00 98.56 92 ARG A O 1
ATOM 767 N N . ALA A 1 93 ? -3.501 -9.229 14.101 1.00 98.19 93 ALA A N 1
ATOM 768 C CA . ALA A 1 93 ? -4.472 -8.297 14.668 1.00 98.19 93 ALA A CA 1
ATOM 769 C C . ALA A 1 93 ? -5.896 -8.882 14.686 1.00 98.19 93 ALA A C 1
ATOM 771 O O . ALA A 1 93 ? -6.566 -8.814 15.714 1.00 98.19 93 ALA A O 1
ATOM 772 N N . VAL A 1 94 ? -6.327 -9.529 13.596 1.00 98.56 94 VAL A N 1
ATOM 773 C CA . VAL A 1 94 ? -7.618 -10.238 13.534 1.00 98.56 94 VAL A CA 1
ATOM 774 C C . VAL A 1 94 ? -7.671 -11.369 14.563 1.00 98.56 94 VAL A C 1
ATOM 776 O O . VAL A 1 94 ? -8.638 -11.464 15.310 1.00 98.56 94 VAL A O 1
ATOM 779 N N . ASN A 1 95 ? -6.614 -12.179 14.674 1.00 98.50 95 ASN A N 1
ATOM 780 C CA . ASN A 1 95 ? -6.558 -13.258 15.664 1.00 98.50 95 ASN A CA 1
ATOM 781 C C . ASN A 1 95 ? -6.592 -12.736 17.111 1.00 98.50 95 ASN A C 1
ATOM 783 O O . ASN A 1 95 ? -7.180 -13.372 17.982 1.00 98.50 95 ASN A O 1
ATOM 787 N N . ASP A 1 96 ? -5.954 -11.597 17.390 1.00 98.44 96 ASP A N 1
ATOM 788 C CA . ASP A 1 96 ? -5.967 -10.978 18.717 1.00 98.44 96 ASP A CA 1
ATOM 789 C C . ASP A 1 96 ? -7.343 -10.358 19.046 1.00 98.44 96 ASP A C 1
ATOM 791 O O . ASP A 1 96 ? -7.743 -10.389 20.212 1.00 98.44 96 ASP A O 1
ATOM 795 N N . ILE A 1 97 ? -8.099 -9.876 18.046 1.00 98.12 97 ILE A N 1
ATOM 796 C CA . ILE A 1 97 ? -9.522 -9.514 18.202 1.00 98.12 97 ILE A CA 1
ATOM 797 C C . ILE A 1 97 ? -10.359 -10.764 18.503 1.00 98.12 97 ILE A C 1
ATOM 799 O O . ILE A 1 97 ? -11.080 -10.780 19.495 1.00 98.12 97 ILE A O 1
ATOM 803 N N . ASP A 1 98 ? -10.224 -11.826 17.704 1.00 97.81 98 ASP A N 1
ATOM 804 C CA . ASP A 1 98 ? -11.009 -13.064 17.849 1.00 97.81 98 ASP A CA 1
ATOM 805 C C . ASP A 1 98 ? -10.744 -13.778 19.184 1.00 97.81 98 ASP A C 1
ATOM 807 O O . ASP A 1 98 ? -11.619 -14.444 19.734 1.00 97.81 98 ASP A O 1
ATOM 811 N N . ALA A 1 99 ? -9.541 -13.610 19.738 1.00 98.00 99 ALA A N 1
ATOM 812 C CA . ALA A 1 99 ? -9.159 -14.114 21.053 1.00 98.00 99 ALA A CA 1
ATOM 813 C C . ALA A 1 99 ? -9.558 -13.189 22.223 1.00 98.00 99 ALA A C 1
ATOM 815 O O . ALA A 1 99 ? -9.191 -13.475 23.365 1.00 98.00 99 ALA A O 1
ATOM 816 N N . GLY A 1 100 ? -10.239 -12.067 21.966 1.00 97.00 100 GLY A N 1
ATOM 817 C CA . GLY A 1 100 ? -10.678 -11.112 22.989 1.00 97.00 100 GLY A CA 1
ATOM 818 C C . GLY A 1 100 ? -9.549 -10.318 23.658 1.00 97.00 100 GLY A C 1
ATOM 819 O O . GLY A 1 100 ? -9.715 -9.787 24.757 1.00 97.00 100 GLY A O 1
ATOM 820 N N . LYS A 1 101 ? -8.365 -10.235 23.034 1.00 97.94 101 LYS A N 1
ATOM 821 C CA . LYS A 1 101 ? -7.212 -9.490 23.582 1.00 97.94 101 LYS A CA 1
ATOM 822 C C . LYS A 1 101 ? -7.288 -7.991 23.298 1.00 97.94 101 LYS A C 1
ATOM 824 O O . LYS A 1 101 ? -6.567 -7.214 23.922 1.00 97.94 101 LYS A O 1
ATOM 829 N N . LEU A 1 102 ? -8.140 -7.591 22.354 1.00 96.75 102 LEU A N 1
ATOM 830 C CA . LEU A 1 102 ? -8.338 -6.209 21.920 1.00 96.75 102 LEU A CA 1
ATOM 831 C C . LEU A 1 102 ? -9.807 -5.790 22.119 1.00 96.75 102 LEU A C 1
ATOM 833 O O . LEU A 1 102 ? -10.502 -5.499 21.145 1.00 96.75 102 LEU A O 1
ATOM 837 N N . PRO A 1 103 ? -10.299 -5.717 23.373 1.00 94.62 103 PRO A N 1
ATOM 838 C CA . PRO A 1 103 ? -11.719 -5.486 23.660 1.00 94.62 103 PRO A CA 1
ATOM 839 C C . PRO A 1 103 ? -12.229 -4.133 23.147 1.00 94.62 103 PRO A C 1
ATOM 841 O O . PRO A 1 103 ? -13.410 -3.975 22.848 1.00 94.62 103 PRO A O 1
ATOM 844 N N . SER A 1 104 ? -11.345 -3.139 23.002 1.00 95.06 104 SER A N 1
ATOM 845 C CA . SER A 1 104 ? -11.705 -1.842 22.424 1.00 95.06 104 SER A CA 1
ATOM 846 C C . SER A 1 104 ? -11.972 -1.903 20.918 1.00 95.06 104 SER A C 1
ATOM 848 O O . SER A 1 104 ? -12.580 -0.976 20.391 1.00 95.06 104 SER A O 1
ATOM 850 N N . TRP A 1 105 ? -11.519 -2.951 20.222 1.00 96.25 105 TRP A N 1
ATOM 851 C CA . TRP A 1 105 ? -11.627 -3.092 18.766 1.00 96.25 105 TRP A CA 1
ATOM 852 C C . TRP A 1 105 ? -12.804 -3.979 18.349 1.00 96.25 105 TRP A C 1
ATOM 854 O O . TRP A 1 105 ? -13.340 -3.779 17.264 1.00 96.25 105 TRP A O 1
ATOM 864 N N . GLU A 1 106 ? -13.261 -4.892 19.214 1.00 91.88 106 GLU A N 1
ATOM 865 C CA . GLU A 1 106 ? -14.339 -5.856 18.919 1.00 91.88 106 GLU A CA 1
ATOM 866 C C . GLU A 1 106 ? -15.616 -5.209 18.368 1.00 91.88 106 GLU A C 1
ATOM 868 O O . GLU A 1 106 ? -16.241 -5.734 17.453 1.00 91.88 106 GLU A O 1
ATOM 873 N N . LYS A 1 107 ? -16.003 -4.055 18.922 1.00 93.62 107 LYS A N 1
ATOM 874 C CA . LYS A 1 107 ? -17.211 -3.308 18.527 1.00 93.62 107 LYS A CA 1
ATOM 875 C C . LYS A 1 107 ? -16.888 -1.947 17.923 1.00 93.62 107 LYS A C 1
ATOM 877 O O . LYS A 1 107 ? -17.749 -1.071 17.874 1.00 93.62 107 LYS A O 1
ATOM 882 N N . MET A 1 108 ? -15.635 -1.733 17.532 1.00 97.06 108 MET A N 1
ATOM 883 C CA . MET A 1 108 ? -15.216 -0.461 16.963 1.00 97.06 108 MET A CA 1
ATOM 884 C C . MET A 1 108 ? -15.798 -0.337 15.548 1.00 97.06 108 MET A C 1
ATOM 886 O O . MET A 1 108 ? -15.477 -1.176 14.705 1.00 97.06 108 MET A O 1
ATOM 890 N N . PRO A 1 109 ? -16.641 0.673 15.271 1.00 97.69 109 PRO A N 1
ATOM 891 C CA . PRO A 1 109 ? -17.252 0.829 13.958 1.00 97.69 109 PRO A CA 1
ATOM 892 C C . PRO A 1 109 ? -16.219 1.274 12.922 1.00 97.69 109 PRO A C 1
ATOM 894 O O . PRO A 1 109 ? -15.216 1.919 13.249 1.00 97.69 109 PRO A O 1
ATOM 897 N N . VAL A 1 110 ? -16.481 0.964 11.655 1.00 98.25 110 VAL A N 1
ATOM 898 C CA . VAL A 1 110 ? -15.645 1.419 10.539 1.00 98.25 110 VAL A CA 1
ATOM 899 C C . VAL A 1 110 ? -16.009 2.860 10.128 1.00 98.25 110 VAL A C 1
ATOM 901 O O . VAL A 1 110 ? -17.187 3.151 9.892 1.00 98.25 110 VAL A O 1
ATOM 904 N N . PRO A 1 111 ? -15.031 3.780 10.002 1.00 97.44 111 PRO A N 1
ATOM 905 C CA . PRO A 1 111 ? -15.233 5.133 9.502 1.00 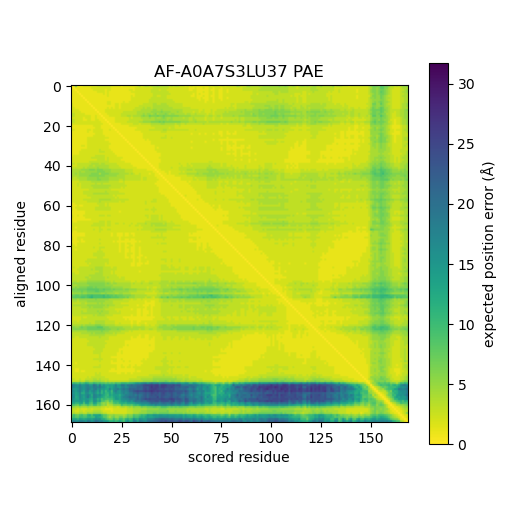97.44 111 PRO A CA 1
ATOM 906 C C . PRO A 1 111 ? -15.899 5.155 8.128 1.00 97.44 111 PRO A C 1
ATOM 908 O O . PRO A 1 111 ? -15.682 4.273 7.297 1.00 97.44 111 PRO A O 1
ATOM 911 N N . ALA A 1 112 ? -16.668 6.209 7.848 1.00 97.44 112 ALA A N 1
ATOM 912 C CA . ALA A 1 112 ? -17.417 6.335 6.596 1.00 97.44 112 ALA A CA 1
ATOM 913 C C . ALA A 1 112 ? -16.527 6.250 5.343 1.00 97.44 112 ALA A C 1
ATOM 915 O O . ALA A 1 112 ? -16.947 5.675 4.340 1.00 97.44 112 ALA A O 1
ATOM 916 N N . ILE A 1 113 ? -15.299 6.782 5.410 1.00 97.62 113 ILE A N 1
ATOM 917 C CA . ILE A 1 113 ? -14.322 6.692 4.318 1.00 97.62 113 ILE A CA 1
ATOM 918 C C . ILE A 1 113 ? -13.977 5.236 3.985 1.00 97.62 113 ILE A C 1
ATOM 920 O O . ILE A 1 113 ? -14.060 4.852 2.820 1.00 97.62 113 ILE A O 1
ATOM 924 N N . GLY A 1 114 ? -13.687 4.419 5.002 1.00 97.31 114 GLY A N 1
ATOM 925 C CA . GLY A 1 114 ? -13.370 3.008 4.826 1.00 97.31 114 GLY A CA 1
ATOM 926 C C . GLY A 1 114 ? -14.588 2.206 4.382 1.00 97.31 114 GLY A C 1
ATOM 927 O O . GLY A 1 114 ? -14.524 1.500 3.381 1.00 97.31 114 GLY A O 1
ATOM 928 N N . ARG A 1 115 ? -15.744 2.390 5.038 1.00 97.69 115 ARG A N 1
ATOM 929 C CA . ARG A 1 115 ? -16.978 1.692 4.633 1.00 97.69 115 ARG A CA 1
ATOM 930 C C . ARG A 1 115 ? -17.325 1.942 3.174 1.00 97.69 115 ARG A C 1
ATOM 932 O O . ARG A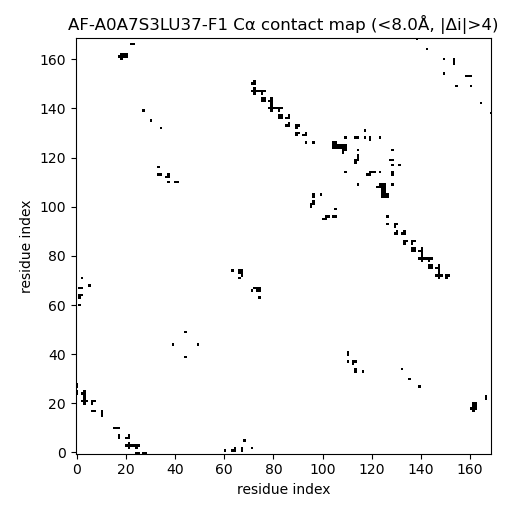 1 115 ? -17.673 1.008 2.466 1.00 97.69 115 ARG A O 1
ATOM 939 N N . LYS A 1 116 ? -17.215 3.192 2.718 1.00 97.88 116 LYS A N 1
ATOM 940 C CA . LYS A 1 116 ? -17.510 3.547 1.330 1.00 97.88 116 LYS A CA 1
ATOM 941 C C . LYS A 1 116 ? -16.495 2.950 0.356 1.00 97.88 116 LYS A C 1
ATOM 943 O O . LYS A 1 116 ? -16.903 2.495 -0.705 1.00 97.88 116 LYS A O 1
ATOM 948 N N . TYR A 1 117 ? -15.208 2.983 0.695 1.00 97.88 117 TYR A N 1
ATOM 949 C CA . TYR A 1 117 ? -14.146 2.501 -0.186 1.00 97.88 117 TYR A CA 1
ATOM 950 C C . TYR A 1 117 ? -14.203 0.978 -0.370 1.00 97.88 117 TYR A C 1
ATOM 952 O O . TYR A 1 117 ? -14.298 0.512 -1.501 1.00 97.88 117 TYR A O 1
ATOM 960 N N . TRP A 1 118 ? -14.277 0.217 0.727 1.00 97.94 118 TRP A N 1
ATOM 961 C CA . TRP A 1 118 ? -14.367 -1.252 0.698 1.00 97.94 118 TRP A CA 1
ATOM 962 C C . TRP A 1 118 ? -15.800 -1.795 0.595 1.00 97.94 118 TRP A C 1
ATOM 964 O O . TRP A 1 118 ? -16.006 -2.999 0.699 1.00 97.94 118 TRP A O 1
ATOM 974 N N . GLN A 1 119 ? -16.797 -0.924 0.406 1.00 97.75 119 GLN A N 1
ATOM 975 C CA . GLN A 1 119 ? -18.219 -1.289 0.288 1.00 97.75 119 GLN A CA 1
ATOM 976 C C . GLN A 1 119 ? -18.719 -2.181 1.441 1.00 97.75 119 GLN A C 1
ATOM 978 O O . GLN A 1 119 ? -19.476 -3.131 1.243 1.00 97.75 119 GLN A O 1
ATOM 983 N N . LEU A 1 120 ? -18.282 -1.868 2.661 1.00 97.69 120 LEU A N 1
ATOM 984 C CA . LEU A 1 120 ? -18.622 -2.626 3.862 1.00 97.69 120 LEU A CA 1
ATOM 985 C C . LEU A 1 120 ? -20.042 -2.301 4.348 1.00 97.69 120 LEU A C 1
ATOM 987 O O . LEU A 1 120 ? -20.552 -1.193 4.142 1.00 97.69 120 LEU A O 1
ATOM 991 N N . ALA A 1 121 ? -20.659 -3.261 5.039 1.00 97.56 121 ALA A N 1
ATOM 992 C CA . ALA A 1 121 ? -21.972 -3.091 5.652 1.00 97.56 121 ALA A CA 1
ATOM 993 C C . ALA A 1 121 ? -21.961 -1.987 6.728 1.00 97.56 121 ALA A C 1
ATOM 995 O O . ALA A 1 121 ? -20.916 -1.573 7.237 1.00 97.56 121 ALA A O 1
ATOM 996 N N . GLU A 1 122 ? -23.139 -1.462 7.074 1.00 95.38 122 GLU A N 1
ATOM 997 C CA . GLU A 1 122 ? -23.246 -0.376 8.060 1.00 95.38 122 GLU A CA 1
ATOM 998 C C . GLU A 1 122 ? -22.823 -0.795 9.470 1.00 95.38 122 GLU A C 1
ATOM 1000 O O . GLU A 1 122 ? -22.310 0.033 10.222 1.00 95.38 122 GLU A O 1
ATOM 1005 N N . ASP A 1 123 ? -22.998 -2.071 9.799 1.00 96.12 123 ASP A N 1
ATOM 1006 C CA . ASP A 1 123 ? -22.646 -2.693 11.072 1.00 96.12 123 ASP A CA 1
ATOM 1007 C C . ASP A 1 123 ? -21.249 -3.335 11.073 1.00 96.12 123 ASP A C 1
ATOM 1009 O O . ASP A 1 123 ? -20.870 -3.973 12.056 1.00 96.12 123 ASP A O 1
ATOM 1013 N N . SER A 1 124 ? -20.460 -3.142 10.008 1.00 97.81 124 SER A N 1
ATOM 1014 C CA . SER A 1 124 ? -19.090 -3.650 9.941 1.00 97.81 124 SER A CA 1
ATOM 1015 C C . SER A 1 124 ? -18.201 -3.071 11.041 1.00 97.81 124 SER A C 1
ATOM 1017 O O . SER A 1 124 ? -18.266 -1.891 11.408 1.00 97.81 124 SER A O 1
ATOM 1019 N N . THR A 1 125 ? -17.316 -3.928 11.533 1.00 98.00 125 THR A N 1
ATOM 1020 C CA . THR A 1 125 ? -16.421 -3.679 12.664 1.00 98.00 125 THR A CA 1
ATOM 1021 C C . THR A 1 125 ? -14.972 -3.496 12.209 1.00 98.00 125 THR A C 1
ATOM 1023 O O . THR A 1 125 ? -14.622 -3.774 11.061 1.00 98.00 125 THR A O 1
ATOM 1026 N N . MET A 1 126 ? -14.087 -3.083 13.125 1.00 98.19 126 MET A N 1
ATOM 1027 C CA . MET A 1 126 ? -12.635 -3.054 12.892 1.00 98.19 126 MET A CA 1
ATOM 1028 C C . MET A 1 126 ? -12.128 -4.390 12.341 1.00 98.19 126 MET A C 1
ATOM 1030 O O . MET A 1 126 ? -11.275 -4.403 11.463 1.00 98.19 126 MET A O 1
ATOM 1034 N N . ARG A 1 127 ? -12.680 -5.519 12.797 1.00 98.25 127 ARG A N 1
ATOM 1035 C CA . ARG A 1 127 ? -12.311 -6.837 12.278 1.00 98.25 127 ARG A CA 1
ATOM 1036 C C . ARG A 1 127 ? -12.555 -6.953 10.771 1.00 98.25 127 ARG A C 1
ATOM 1038 O O . ARG A 1 127 ? -11.672 -7.420 10.057 1.00 98.25 127 ARG A O 1
ATOM 1045 N N . ASP A 1 128 ? -13.716 -6.512 10.293 1.00 98.44 128 ASP A N 1
ATOM 1046 C CA . ASP A 1 128 ? -14.092 -6.576 8.875 1.00 98.44 128 ASP A CA 1
ATOM 1047 C C . ASP A 1 128 ? -13.224 -5.642 8.028 1.00 98.44 128 ASP A C 1
ATOM 1049 O O . ASP A 1 128 ? -12.760 -6.023 6.954 1.00 98.44 128 ASP A O 1
ATOM 1053 N N . LEU A 1 129 ? -12.919 -4.454 8.558 1.00 98.62 129 LEU A N 1
ATOM 1054 C CA . LEU A 1 129 ? -11.975 -3.530 7.935 1.00 98.62 129 LEU A CA 1
ATOM 1055 C C . LEU A 1 129 ? -10.579 -4.153 7.793 1.00 98.62 129 LEU A C 1
ATOM 1057 O O . LEU A 1 129 ? -9.997 -4.099 6.714 1.00 98.62 129 LEU A O 1
ATOM 1061 N N . LEU A 1 130 ? -10.042 -4.760 8.857 1.00 98.50 130 LEU A N 1
ATOM 1062 C CA . LEU A 1 130 ? -8.718 -5.388 8.811 1.00 98.50 130 LEU A CA 1
ATOM 1063 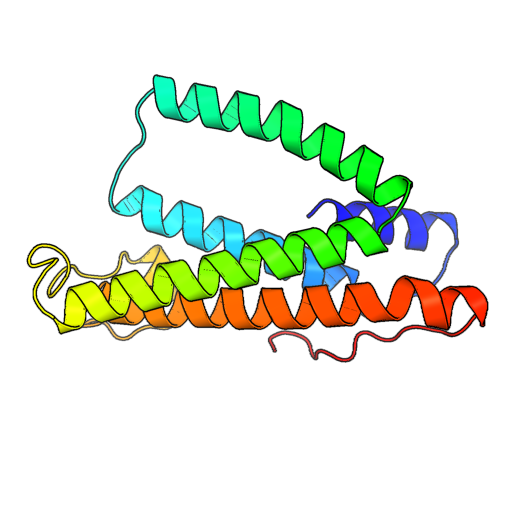C C . LEU A 1 130 ? -8.680 -6.593 7.866 1.00 98.50 130 LEU A C 1
ATOM 1065 O O . LEU A 1 130 ? -7.636 -6.868 7.280 1.00 98.50 130 LEU A O 1
ATOM 1069 N N . LEU A 1 131 ? -9.793 -7.312 7.699 1.00 98.62 131 LEU A N 1
ATOM 1070 C CA . LEU A 1 131 ? -9.896 -8.380 6.706 1.00 98.62 131 LEU A CA 1
ATOM 1071 C C . LEU A 1 131 ? -9.844 -7.841 5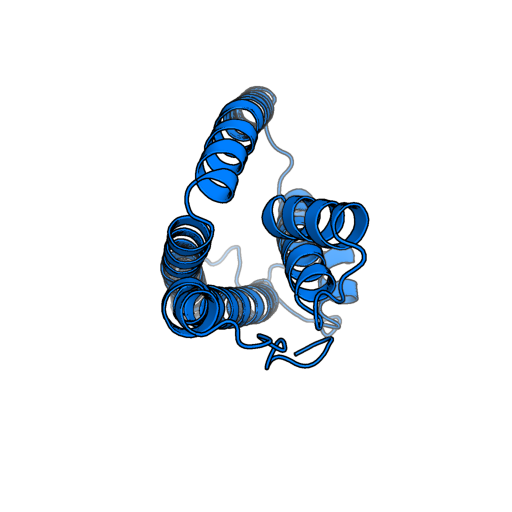.275 1.00 98.62 131 LEU A C 1
ATOM 1073 O O . LEU A 1 131 ? -9.158 -8.448 4.453 1.00 98.62 131 LEU A O 1
ATOM 1077 N N . ALA A 1 132 ? -10.529 -6.728 4.999 1.00 98.44 132 ALA A N 1
ATOM 1078 C CA . ALA A 1 132 ? -10.502 -6.069 3.697 1.00 98.44 132 ALA A CA 1
ATOM 1079 C C . ALA A 1 132 ? -9.099 -5.532 3.375 1.00 98.44 132 ALA A C 1
ATOM 1081 O O . ALA A 1 132 ? -8.520 -5.911 2.365 1.00 98.44 132 ALA A O 1
ATOM 1082 N N . ILE A 1 133 ? -8.498 -4.778 4.301 1.00 98.56 133 ILE A N 1
ATOM 1083 C CA . ILE A 1 133 ? -7.127 -4.266 4.167 1.00 98.56 133 ILE A CA 1
ATOM 1084 C C . ILE A 1 133 ? -6.132 -5.411 3.951 1.00 98.56 133 ILE A C 1
ATOM 1086 O O . ILE A 1 133 ? -5.323 -5.370 3.036 1.00 98.56 133 ILE A O 1
ATOM 1090 N N . ARG A 1 134 ? -6.220 -6.492 4.736 1.00 98.62 134 ARG A N 1
ATOM 1091 C CA . ARG A 1 134 ? -5.340 -7.657 4.554 1.00 98.62 134 ARG A CA 1
ATOM 1092 C C . ARG A 1 134 ? -5.484 -8.298 3.171 1.00 98.62 134 ARG A C 1
ATOM 1094 O O . ARG A 1 134 ? -4.516 -8.882 2.684 1.00 98.62 134 ARG A O 1
ATOM 1101 N N . ALA A 1 135 ? -6.684 -8.284 2.591 1.00 98.19 135 ALA A N 1
ATOM 1102 C CA . ALA A 1 135 ? -6.900 -8.803 1.246 1.00 98.19 135 ALA A CA 1
ATOM 1103 C C . ALA A 1 135 ? -6.178 -7.936 0.205 1.00 98.19 135 ALA A C 1
ATOM 1105 O O . ALA A 1 135 ? -5.511 -8.504 -0.659 1.00 98.19 135 ALA A O 1
ATOM 1106 N N . ASP A 1 136 ? -6.219 -6.609 0.363 1.00 97.94 136 ASP A N 1
ATOM 1107 C CA . ASP A 1 136 ? -5.444 -5.674 -0.460 1.00 97.94 136 ASP A CA 1
ATOM 1108 C C . ASP A 1 136 ? -3.942 -5.997 -0.379 1.00 97.94 136 ASP A C 1
ATOM 1110 O O . ASP A 1 136 ? -3.307 -6.232 -1.406 1.00 97.94 136 ASP A O 1
ATOM 1114 N N . GLU A 1 137 ? -3.388 -6.174 0.828 1.00 98.50 137 GLU A N 1
ATOM 1115 C CA . GLU A 1 137 ? -1.958 -6.500 0.976 1.00 98.50 137 GLU A CA 1
ATOM 1116 C C . GLU A 1 137 ? -1.593 -7.855 0.366 1.00 98.50 137 GLU A C 1
ATOM 1118 O O . GLU A 1 137 ? -0.512 -8.047 -0.193 1.00 98.50 137 GLU A O 1
ATOM 1123 N N . ALA A 1 138 ? -2.492 -8.838 0.456 1.00 98.12 138 ALA A N 1
ATOM 1124 C CA . ALA A 1 138 ? -2.271 -10.140 -0.159 1.00 98.12 138 ALA A CA 1
ATOM 1125 C C . ALA A 1 138 ? -2.229 -10.041 -1.692 1.00 98.12 138 ALA A C 1
ATOM 1127 O O . ALA A 1 138 ? -1.426 -10.752 -2.310 1.00 98.12 138 ALA A O 1
ATOM 1128 N N . HIS A 1 139 ? -3.048 -9.158 -2.271 1.00 96.38 139 HIS A N 1
ATOM 1129 C CA . HIS A 1 139 ? -3.029 -8.818 -3.688 1.00 96.38 139 HIS A CA 1
ATOM 1130 C C . HIS A 1 139 ? -1.734 -8.068 -4.050 1.00 96.38 139 HIS A C 1
ATOM 1132 O O . HIS A 1 139 ? -0.994 -8.530 -4.921 1.00 96.38 139 HIS A O 1
ATOM 1138 N N . HIS A 1 140 ? -1.383 -6.990 -3.338 1.00 97.56 140 HIS A N 1
ATOM 1139 C CA . HIS A 1 140 ? -0.148 -6.222 -3.565 1.00 97.56 140 HIS A CA 1
ATOM 1140 C C . HIS A 1 140 ? 1.100 -7.114 -3.509 1.00 97.56 140 HIS A C 1
ATOM 1142 O O . HIS A 1 140 ? 1.980 -7.028 -4.374 1.00 97.56 140 HIS A O 1
ATOM 1148 N N . ARG A 1 141 ? 1.150 -8.036 -2.538 1.00 97.75 141 ARG A N 1
ATOM 1149 C CA . ARG A 1 141 ? 2.196 -9.057 -2.410 1.00 97.75 141 ARG A CA 1
ATOM 1150 C C . ARG A 1 141 ? 2.334 -9.890 -3.681 1.00 97.75 141 ARG A C 1
ATOM 1152 O O . ARG A 1 141 ? 3.442 -10.057 -4.194 1.00 97.75 141 ARG A O 1
ATOM 1159 N N . GLU A 1 142 ? 1.230 -10.459 -4.163 1.00 96.38 142 GLU A N 1
ATOM 1160 C CA . GLU A 1 142 ? 1.234 -11.320 -5.348 1.00 96.38 142 GLU A CA 1
ATOM 1161 C C . GLU A 1 142 ? 1.669 -10.537 -6.588 1.00 96.38 142 GLU A C 1
ATOM 1163 O O . GLU A 1 142 ? 2.598 -10.958 -7.286 1.00 96.38 142 GLU A O 1
ATOM 1168 N N . VAL A 1 143 ? 1.071 -9.363 -6.810 1.00 95.38 143 VAL A N 1
ATOM 1169 C CA . VAL A 1 143 ? 1.396 -8.487 -7.938 1.00 95.38 143 VAL A CA 1
ATOM 1170 C C . VAL A 1 143 ? 2.878 -8.141 -7.957 1.00 95.38 143 VAL A C 1
ATOM 1172 O O . VAL A 1 143 ? 3.540 -8.307 -8.986 1.00 95.38 143 VAL A O 1
ATOM 1175 N N . ASN A 1 144 ? 3.434 -7.708 -6.827 1.00 96.25 144 ASN A N 1
ATOM 1176 C CA . ASN A 1 144 ? 4.831 -7.301 -6.754 1.00 96.25 144 ASN A CA 1
ATOM 1177 C C . ASN A 1 144 ? 5.803 -8.484 -6.875 1.00 96.25 144 ASN A C 1
ATOM 1179 O O . ASN A 1 144 ? 6.833 -8.351 -7.542 1.00 96.25 144 ASN A O 1
ATOM 1183 N N . HIS A 1 145 ? 5.490 -9.665 -6.332 1.00 96.00 145 HIS A N 1
ATOM 1184 C CA . HIS A 1 145 ? 6.328 -10.846 -6.568 1.00 96.00 145 HIS A CA 1
ATOM 1185 C C . HIS A 1 145 ? 6.338 -11.269 -8.036 1.00 96.00 145 HIS A C 1
ATOM 1187 O O . HIS A 1 145 ? 7.422 -11.450 -8.596 1.00 96.00 145 HIS A O 1
ATOM 1193 N N . VAL A 1 146 ? 5.164 -11.340 -8.669 1.00 93.19 146 VAL A N 1
ATOM 1194 C CA . VAL A 1 146 ? 5.030 -11.670 -10.093 1.00 93.19 146 VAL A CA 1
ATOM 1195 C C . VAL A 1 146 ? 5.755 -10.637 -10.957 1.00 93.19 146 VAL A C 1
ATOM 1197 O O . VAL A 1 146 ? 6.496 -10.994 -11.877 1.00 93.19 146 VAL A O 1
ATOM 1200 N N . PHE A 1 147 ? 5.636 -9.346 -10.639 1.00 91.25 147 PHE A N 1
ATOM 1201 C CA . PHE A 1 147 ? 6.348 -8.311 -11.383 1.00 91.25 147 PHE A CA 1
ATOM 1202 C C . PHE A 1 147 ? 7.871 -8.419 -11.210 1.00 91.25 147 PHE A C 1
ATOM 1204 O O . PHE A 1 147 ? 8.633 -8.282 -12.173 1.00 91.25 147 PHE A O 1
ATOM 1211 N N . GLY A 1 148 ? 8.317 -8.745 -9.995 1.00 91.06 148 GLY A N 1
ATOM 1212 C CA . GLY A 1 148 ? 9.714 -9.034 -9.687 1.00 91.06 148 GLY A CA 1
ATOM 1213 C C . GLY A 1 148 ? 10.275 -10.277 -10.395 1.00 91.06 148 GLY A C 1
ATOM 1214 O O . GLY A 1 148 ? 11.495 -10.412 -10.483 1.00 91.06 148 GLY A O 1
ATOM 1215 N N . ASP A 1 149 ? 9.439 -11.176 -10.920 1.00 88.12 149 ASP A N 1
ATOM 1216 C CA . ASP A 1 149 ? 9.887 -12.321 -11.728 1.00 88.12 149 ASP A CA 1
ATOM 1217 C C . ASP A 1 149 ? 10.070 -11.956 -13.213 1.00 88.12 149 ASP A C 1
ATOM 1219 O O . ASP A 1 149 ? 10.988 -12.452 -13.877 1.00 88.12 149 ASP A O 1
ATOM 1223 N N . PHE A 1 150 ? 9.244 -11.050 -13.753 1.00 76.00 150 PHE A N 1
ATOM 1224 C CA . PHE A 1 150 ? 9.274 -10.699 -15.179 1.00 76.00 150 PHE A CA 1
ATOM 1225 C C . PHE A 1 150 ? 10.509 -9.904 -15.607 1.00 76.00 150 PHE A C 1
ATOM 1227 O O . PHE A 1 150 ? 11.022 -10.105 -16.713 1.00 76.00 150 PHE A O 1
ATOM 1234 N N . SER A 1 151 ? 10.988 -8.984 -14.768 1.00 64.00 151 SER A N 1
ATOM 1235 C CA . SER A 1 151 ? 11.972 -7.981 -15.189 1.00 64.00 151 SER A CA 1
ATOM 1236 C C . SER A 1 151 ? 13.355 -8.546 -15.522 1.00 64.00 151 SER A C 1
ATOM 1238 O O . SER A 1 151 ? 14.104 -7.879 -16.228 1.00 64.00 151 SER A O 1
ATOM 1240 N N . ARG A 1 152 ? 13.700 -9.757 -15.061 1.00 56.38 152 ARG A N 1
ATOM 1241 C CA . ARG A 1 152 ? 14.956 -10.428 -15.439 1.00 56.38 152 ARG A CA 1
ATOM 1242 C C . ARG A 1 152 ? 14.771 -11.285 -16.687 1.00 56.38 152 ARG A C 1
ATOM 1244 O O . ARG A 1 152 ? 15.384 -11.042 -17.717 1.00 56.38 152 ARG A O 1
ATOM 1251 N N . THR A 1 153 ? 13.839 -12.229 -16.625 1.00 54.91 153 THR A N 1
ATOM 1252 C CA . THR A 1 153 ? 13.722 -13.302 -17.621 1.00 54.91 153 THR A CA 1
ATOM 1253 C C . THR A 1 153 ? 13.177 -12.835 -18.973 1.00 54.91 153 THR A C 1
ATOM 1255 O O . THR A 1 153 ? 13.521 -13.418 -19.999 1.00 54.91 153 THR A O 1
ATOM 1258 N N . ARG A 1 154 ? 12.319 -11.803 -19.005 1.00 60.84 154 ARG A N 1
ATOM 1259 C CA . ARG A 1 154 ? 11.694 -11.324 -20.254 1.00 60.84 154 ARG A CA 1
ATOM 1260 C C . ARG A 1 154 ? 12.388 -10.117 -20.874 1.00 60.84 154 ARG A C 1
ATOM 1262 O O . ARG A 1 154 ? 12.417 -10.008 -22.097 1.00 60.84 154 ARG A O 1
ATOM 1269 N N . ALA A 1 155 ? 13.009 -9.259 -20.060 1.00 57.56 155 ALA A N 1
ATOM 1270 C CA . ALA A 1 155 ? 13.842 -8.166 -20.563 1.00 57.56 155 ALA A CA 1
ATOM 1271 C C . ALA A 1 155 ? 15.061 -8.698 -21.339 1.00 57.56 155 ALA A C 1
ATOM 1273 O O . ALA A 1 155 ? 15.377 -8.172 -22.403 1.00 57.56 155 ALA A O 1
ATOM 1274 N N . GLU A 1 156 ? 15.676 -9.786 -20.860 1.00 54.56 156 GLU A N 1
ATOM 1275 C CA . GLU A 1 156 ? 16.764 -10.501 -21.547 1.00 54.56 156 GLU A CA 1
ATOM 1276 C C . GLU A 1 156 ? 16.337 -11.094 -22.902 1.00 54.56 156 GLU A C 1
ATOM 1278 O O . GLU A 1 156 ? 17.164 -11.252 -23.796 1.00 54.56 156 GLU A O 1
ATOM 1283 N N . LYS A 1 157 ? 15.041 -11.383 -23.078 1.00 57.16 157 LYS A N 1
ATOM 1284 C CA . LYS A 1 157 ? 14.473 -11.988 -24.294 1.00 57.16 157 LYS A CA 1
ATOM 1285 C C . LYS A 1 157 ? 13.796 -10.987 -25.235 1.00 57.16 157 LYS A C 1
ATOM 1287 O O . LYS A 1 157 ? 13.326 -11.378 -26.298 1.00 57.16 157 LYS A O 1
ATOM 1292 N N . GLY A 1 158 ? 13.738 -9.703 -24.867 1.00 60.06 158 GLY A N 1
ATOM 1293 C CA . GLY A 1 158 ? 13.072 -8.664 -25.662 1.00 60.06 158 GLY A CA 1
ATOM 1294 C C . GLY A 1 158 ? 11.550 -8.826 -25.769 1.00 60.06 158 GLY A C 1
ATOM 1295 O O . GLY A 1 158 ? 10.944 -8.250 -26.671 1.00 60.06 158 GLY A O 1
ATOM 1296 N N . GLU A 1 159 ? 10.936 -9.600 -24.871 1.00 67.00 159 GLU A N 1
ATOM 1297 C CA . GLU A 1 159 ? 9.512 -9.937 -24.916 1.00 67.00 159 GLU A CA 1
ATOM 1298 C C . GLU A 1 159 ? 8.641 -8.827 -24.313 1.00 67.00 159 GLU A C 1
ATOM 1300 O O . GLU A 1 159 ? 8.997 -8.190 -23.316 1.00 67.00 159 GLU A O 1
ATOM 1305 N N . GLU A 1 160 ? 7.455 -8.623 -24.890 1.00 70.12 160 GLU A N 1
ATOM 1306 C CA . GLU A 1 160 ? 6.417 -7.806 -24.268 1.00 70.12 160 GLU A CA 1
ATOM 1307 C C . GLU A 1 160 ? 5.933 -8.485 -22.977 1.00 70.12 160 GLU A C 1
ATOM 1309 O O . GLU A 1 160 ? 5.670 -9.688 -22.934 1.00 70.12 160 GLU A O 1
ATOM 1314 N N . THR A 1 161 ? 5.821 -7.714 -21.897 1.00 77.56 161 THR A N 1
ATOM 1315 C CA . THR A 1 161 ? 5.378 -8.202 -20.586 1.00 77.56 161 THR A CA 1
ATOM 1316 C C . THR A 1 161 ? 3.987 -7.649 -20.287 1.00 77.56 161 THR A C 1
ATOM 1318 O O . THR A 1 161 ? 3.898 -6.649 -19.569 1.00 77.56 161 THR A O 1
ATOM 1321 N N . PRO A 1 162 ? 2.902 -8.217 -20.842 1.00 87.56 162 PRO A N 1
ATOM 1322 C CA . PRO A 1 162 ? 1.564 -7.793 -20.465 1.00 87.56 162 PRO A CA 1
ATOM 1323 C C . PRO A 1 162 ? 1.329 -8.046 -18.981 1.00 87.56 162 PRO A C 1
ATOM 1325 O O . PRO A 1 162 ? 1.768 -9.070 -18.454 1.00 87.56 162 PRO A O 1
ATOM 1328 N N . ASN A 1 163 ? 0.677 -7.093 -18.318 1.00 90.94 163 ASN A N 1
ATOM 1329 C CA . ASN A 1 163 ? 0.232 -7.265 -16.947 1.00 90.94 163 ASN A CA 1
ATOM 1330 C C . ASN A 1 163 ? -0.792 -8.418 -16.902 1.00 90.94 163 ASN A C 1
ATOM 1332 O O . ASN A 1 163 ? -1.818 -8.313 -17.579 1.00 90.94 163 ASN A O 1
ATOM 1336 N N . PRO A 1 164 ? -0.519 -9.527 -16.184 1.00 91.19 164 PRO A N 1
ATOM 1337 C CA . PRO A 1 164 ? -1.452 -10.648 -16.113 1.00 91.19 164 PRO A CA 1
ATOM 1338 C C . PRO A 1 164 ? -2.666 -10.351 -15.221 1.00 91.19 164 PRO A C 1
ATOM 1340 O O . PRO A 1 164 ? -3.643 -11.094 -15.279 1.00 91.19 164 PRO A O 1
ATOM 1343 N N . PHE A 1 165 ? -2.613 -9.287 -14.416 1.00 91.06 165 PHE A N 1
ATOM 1344 C CA . PHE A 1 165 ? -3.686 -8.890 -13.513 1.00 91.06 165 PHE A CA 1
ATOM 1345 C C . PHE A 1 165 ? -4.682 -7.980 -14.248 1.00 91.06 165 PHE A C 1
ATOM 1347 O O . PHE A 1 165 ? -4.271 -6.959 -14.816 1.00 91.06 165 PHE A O 1
ATOM 1354 N N . PRO A 1 166 ? -5.981 -8.331 -14.290 1.00 80.88 166 PRO A N 1
ATOM 1355 C CA . PRO A 1 166 ? -6.987 -7.455 -14.871 1.00 80.88 166 PRO A CA 1
ATOM 1356 C C . PRO A 1 166 ? -7.175 -6.183 -14.020 1.00 80.88 166 PRO A C 1
ATOM 1358 O O . PRO A 1 166 ? -6.844 -6.178 -12.837 1.00 80.88 166 PRO A O 1
ATOM 1361 N N . PRO A 1 167 ? -7.706 -5.088 -14.594 1.00 69.62 167 PRO A N 1
ATOM 1362 C CA . PRO A 1 167 ? -8.064 -3.901 -13.816 1.00 69.62 167 PRO A CA 1
ATOM 1363 C C . PRO A 1 167 ? -9.084 -4.243 -12.718 1.00 69.62 167 PRO A C 1
ATOM 1365 O O . PRO A 1 167 ? -10.100 -4.871 -13.025 1.00 69.62 167 PRO A O 1
ATOM 1368 N N . GLY A 1 168 ? -8.831 -3.816 -11.477 1.00 59.75 168 GLY A N 1
ATOM 1369 C CA . GLY A 1 168 ? -9.691 -4.101 -10.321 1.00 59.75 168 GLY A CA 1
ATOM 1370 C C . GLY A 1 168 ? -9.665 -5.554 -9.824 1.00 59.75 168 GLY A C 1
ATOM 1371 O O . GLY A 1 168 ? -10.652 -5.997 -9.234 1.00 59.75 168 GLY A O 1
ATOM 1372 N N . TYR A 1 169 ? -8.600 -6.303 -10.135 1.00 55.56 169 TYR A N 1
ATOM 1373 C CA . TYR A 1 169 ? -8.299 -7.612 -9.533 1.00 55.56 169 TYR A CA 1
ATOM 1374 C C . TYR A 1 169 ? -7.843 -7.479 -8.079 1.00 55.56 169 TYR A C 1
ATOM 1376 O O . TYR A 1 169 ? -7.351 -6.386 -7.737 1.00 55.56 169 TYR A O 1
#

Radius of gyration: 18.14 Å; Cα contacts (8 Å, |Δi|>4): 156; chains: 1; bounding box: 42×31×51 Å

Solvent-accessible surface area (backbone atoms only 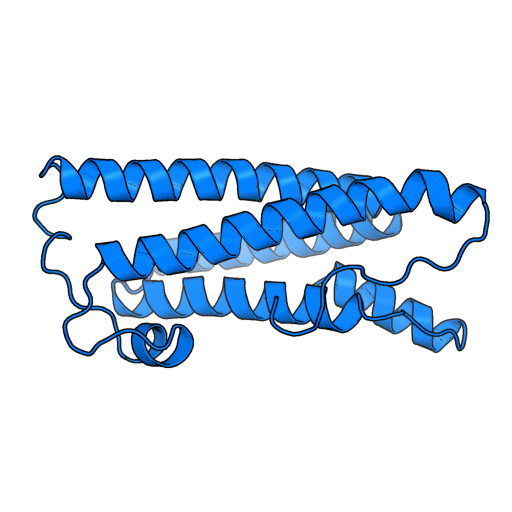— not comparable to full-atom values): 9180 Å² total; per-residue (Å²): 69,66,67,18,52,55,48,48,56,48,25,63,79,67,76,45,87,66,51,62,47,44,57,55,32,41,49,53,44,48,51,57,49,49,52,52,58,40,52,42,74,79,49,78,76,52,73,67,56,53,50,51,50,54,51,47,49,59,52,50,52,54,53,49,48,56,43,38,76,76,36,52,35,57,48,25,41,52,49,16,53,51,22,53,51,47,31,52,50,37,50,50,51,46,51,36,39,77,69,61,74,37,70,81,40,66,77,27,69,54,53,71,68,42,28,63,73,74,68,49,62,94,84,38,22,41,59,56,51,43,52,52,54,30,50,52,30,50,48,52,19,50,54,22,41,54,51,28,55,45,58,59,69,32,60,79,66,73,52,88,69,64,50,88,69,61,93,92,109

Organism: NCBI:txid652834

Foldseek 3Di:
DLLLVVLVVVCVVVVHDSQCVSVVVVVLVVLVVLVVVQVCVVPPDDPVVVVVVVVCCVVCVVVLNVVCVVDVLVSLLVLLVVLVVLLVVLVVVLVCLVVCVCVVQVQAFGDPSQCVVLVNDRRDTSNNSSVSSSVSSVVSNVQSNVVSVCPPPPVVVVDDDRRPDDPPD

pLDDT: mean 93.51, std 10.19, range [54.56, 98.81]